Protein AF-C7IZK3-F1 (afdb_monomer)

Solvent-accessible surface area (backbone atoms only — not comparable to full-atom values): 6873 Å² total; per-residue (Å²): 134,85,77,78,75,76,70,70,96,54,74,59,46,80,44,71,54,82,65,61,78,43,61,62,87,51,43,56,68,60,48,34,52,49,30,47,49,49,43,40,38,72,76,67,62,46,58,75,92,51,43,69,59,51,42,54,52,22,29,75,77,51,72,31,48,68,56,27,41,46,74,74,66,57,85,75,60,67,66,61,49,44,45,58,26,60,68,66,50,68,63,85,57,63,72,92,53,70,65,61,52,51,54,63,67,69,48,86,49,47,78,45,114

Mean predicted aligned error: 4.84 Å

Secondary structure (DSSP, 8-state):
--------S-SEEE---TTTTS-GGG-HHHHHHHHHHHHHHHTS---HHHHHHHHHHHHHHHSSHHHHHHHTT----HHHHHHHHTTTS-GGG----HHHHHHHHH--SEEE-

Sequence (113 aa):
MEAIVEGSKYECLLFDLDDTLYPFSSGINLACRKNIQDYMRRHLRIEESQIADMCLELYKEYGTTMAGLKALGYEFDNDEFHANVHGTLPYDNLHFDPVLRTLLLSIPQRKIV

Radius of gyration: 19.41 Å; Cα contacts (8 Å, |Δi|>4): 83; chains: 1; bounding box: 49×31×57 Å

Organism: Oryza sativa subsp. japonica (NCBI:txid39947)

pLDDT: mean 94.09, std 10.47, range [41.72, 98.5]

InterPro domains:
  IPR036412 HAD-like superfamily [SSF56784] (12-110)

Nearest PDB structures (foldseek):
  7ef7-assembly1_A  TM=9.390E-01  e=8.758E-09  Arabidopsis thaliana
  7ef6-assembly1_A  TM=9.138E-01  e=1.607E-08  Arabidopsis thaliana
  3opx-assembly1_A  TM=9.279E-01  e=4.830E-05  Saccharomyces cerevisiae
  3onn-assembly1_A  TM=9.268E-01  e=1.355E-04  Saccharomyces cerevisiae

Structure (mmCIF, N/CA/C/O backbone):
data_AF-C7IZK3-F1
#
_entry.id   AF-C7IZK3-F1
#
loop_
_atom_site.group_PDB
_atom_site.id
_atom_site.type_symbol
_atom_site.label_atom_id
_atom_site.label_alt_id
_atom_site.label_comp_id
_atom_site.label_asym_id
_atom_site.label_entity_id
_atom_site.label_seq_id
_atom_site.pdbx_PDB_ins_code
_atom_site.Cartn_x
_atom_site.Cartn_y
_atom_site.Cartn_z
_atom_site.occupancy
_atom_site.B_iso_or_equiv
_atom_site.auth_seq_id
_atom_site.auth_comp_id
_atom_site.auth_asym_id
_atom_site.auth_atom_id
_atom_site.pdbx_PDB_model_num
ATOM 1 N N . MET A 1 1 ? -29.848 12.044 37.983 1.00 41.72 1 MET A N 1
ATOM 2 C CA . MET A 1 1 ? -28.934 12.910 37.212 1.00 41.72 1 MET A CA 1
ATOM 3 C C . MET A 1 1 ? -28.575 12.139 35.964 1.00 41.72 1 MET A C 1
ATOM 5 O O . MET A 1 1 ? -27.799 11.199 36.051 1.00 41.72 1 MET A O 1
ATOM 9 N N . GLU A 1 2 ? -29.233 12.444 34.850 1.00 46.41 2 GLU A N 1
ATOM 10 C CA . GLU A 1 2 ? -28.831 11.913 33.549 1.00 46.41 2 GLU A CA 1
ATOM 11 C C . GLU A 1 2 ? -27.536 12.620 33.155 1.00 46.41 2 GLU A C 1
ATOM 13 O O . GLU A 1 2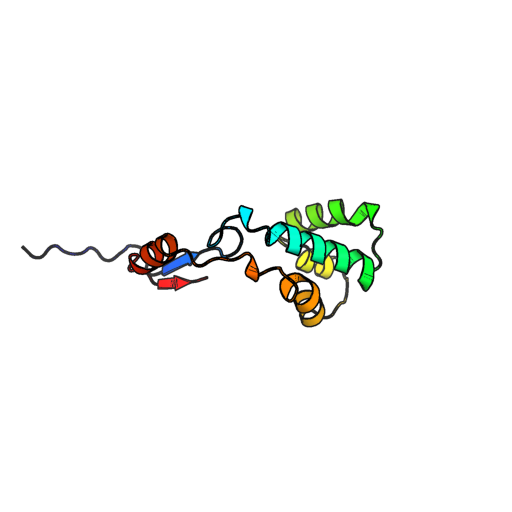 ? -27.496 13.845 33.044 1.00 46.41 2 GLU A O 1
ATOM 18 N N . ALA A 1 3 ? -26.453 11.855 33.035 1.00 53.75 3 ALA A N 1
ATOM 19 C CA . ALA A 1 3 ? -25.248 12.358 32.409 1.00 53.75 3 ALA A CA 1
ATOM 20 C C . ALA A 1 3 ? -25.586 12.588 30.936 1.00 53.75 3 ALA A C 1
ATOM 22 O O . ALA A 1 3 ? -25.897 11.644 30.210 1.00 53.75 3 ALA A O 1
ATOM 23 N N . ILE A 1 4 ? -25.559 13.849 30.516 1.00 52.44 4 ILE A N 1
ATOM 24 C CA . I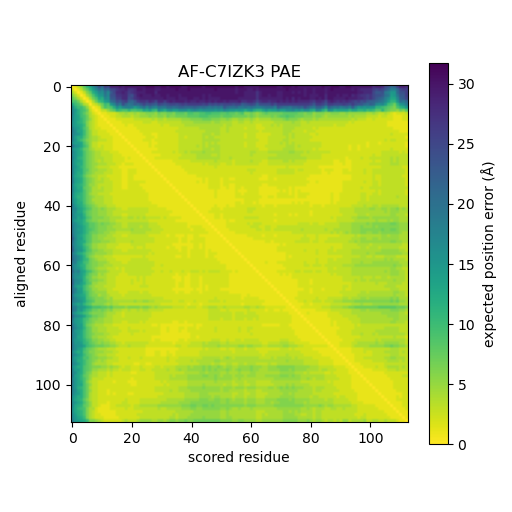LE A 1 4 ? -25.569 14.211 29.106 1.00 52.44 4 ILE A CA 1
ATOM 2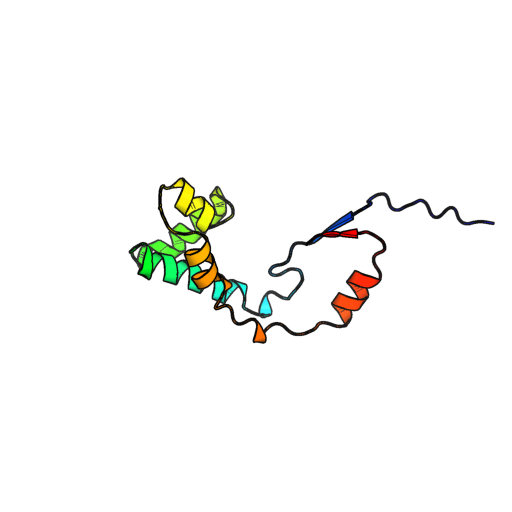5 C C . ILE A 1 4 ? -24.291 13.592 28.544 1.00 52.44 4 ILE A C 1
ATOM 27 O O . ILE A 1 4 ? -23.192 14.078 28.811 1.00 52.44 4 ILE A O 1
ATOM 31 N N . VAL A 1 5 ? -24.415 12.463 27.847 1.00 59.97 5 VAL A N 1
ATOM 32 C CA . VAL A 1 5 ? -23.327 11.958 27.014 1.00 59.97 5 VAL A CA 1
ATOM 33 C C . VAL A 1 5 ? -23.251 12.955 25.873 1.00 59.97 5 VAL A C 1
ATOM 35 O O . VAL A 1 5 ? -24.017 12.873 24.916 1.00 59.97 5 VAL A O 1
ATOM 38 N N . GLU A 1 6 ? -22.415 13.975 26.042 1.00 64.06 6 GLU A N 1
ATOM 39 C CA . GLU A 1 6 ? -22.075 14.897 24.972 1.00 64.06 6 GLU A CA 1
ATOM 40 C C . GLU A 1 6 ? -21.583 14.021 23.815 1.00 64.06 6 GLU A C 1
ATOM 42 O O . GLU A 1 6 ? -20.582 13.308 23.939 1.00 64.06 6 GLU A O 1
ATOM 47 N N . GLY A 1 7 ? -22.396 13.936 22.756 1.00 69.56 7 GLY A N 1
ATOM 48 C CA . GLY A 1 7 ? -22.126 13.062 21.622 1.00 69.56 7 GLY A CA 1
ATOM 49 C C . GLY A 1 7 ? -20.716 13.328 21.109 1.00 69.56 7 GLY A C 1
ATOM 50 O O . GLY A 1 7 ? -20.253 14.470 21.130 1.00 69.56 7 GLY A O 1
ATOM 51 N N . SER A 1 8 ? -20.002 12.276 20.699 1.00 74.88 8 SER A N 1
ATOM 52 C CA . SER A 1 8 ? -18.628 12.455 20.237 1.00 74.88 8 SER A CA 1
ATOM 53 C C . SER A 1 8 ? -18.566 13.535 19.157 1.00 74.88 8 SER A C 1
ATOM 55 O O . SER A 1 8 ? -19.330 13.498 18.198 1.00 74.88 8 SER A O 1
ATOM 57 N N . LYS A 1 9 ? -17.609 14.461 19.298 1.00 89.06 9 LYS A N 1
ATOM 58 C CA . LYS A 1 9 ? -17.327 15.526 18.325 1.00 89.06 9 LYS A CA 1
ATOM 59 C C . LYS A 1 9 ? -17.152 15.004 16.890 1.00 89.06 9 LYS A C 1
ATOM 61 O O . LYS A 1 9 ? -17.347 15.761 15.944 1.00 89.06 9 LYS A O 1
ATOM 66 N N . TYR A 1 10 ? -16.755 13.741 16.734 1.00 94.25 10 TYR A N 1
ATOM 67 C CA . TYR A 1 10 ? -16.519 13.109 15.443 1.00 94.25 10 TYR A CA 1
ATOM 68 C C . TYR A 1 10 ? -17.431 11.898 15.265 1.00 94.25 10 TYR A C 1
ATOM 70 O O . TYR A 1 10 ? -17.509 11.030 16.132 1.00 94.25 10 TYR A O 1
ATOM 78 N N . GLU A 1 11 ? -18.080 11.824 14.107 1.00 95.06 11 GLU A N 1
ATOM 79 C CA . GLU A 1 11 ? -18.986 10.727 13.753 1.00 95.06 11 GLU A CA 1
ATOM 80 C C . GLU A 1 11 ? -18.234 9.510 13.188 1.00 95.06 11 GLU A C 1
ATOM 82 O O . GLU A 1 11 ? -18.695 8.368 13.288 1.00 95.06 11 GLU A O 1
ATOM 87 N N . CYS A 1 12 ? -17.053 9.741 12.608 1.00 96.88 12 CYS A N 1
ATOM 88 C CA . CYS A 1 12 ? -16.212 8.703 12.028 1.00 96.88 12 CYS A CA 1
ATOM 89 C C . CYS A 1 12 ? -14.721 8.937 12.287 1.00 96.88 12 CYS A C 1
ATOM 91 O O . CYS A 1 12 ? -14.286 10.057 12.556 1.00 96.88 12 CYS A O 1
ATOM 93 N N . LEU A 1 13 ? -13.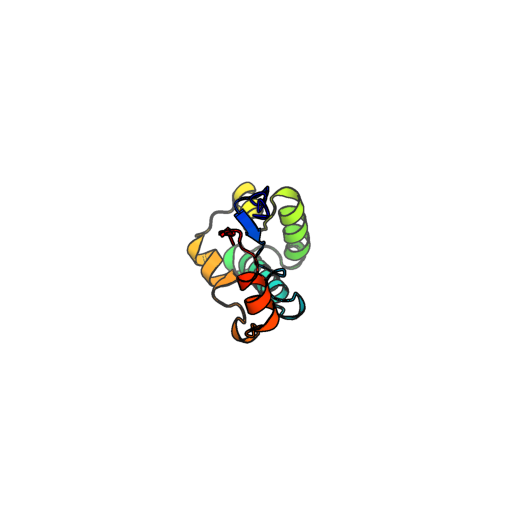958 7.852 12.194 1.00 96.88 13 LEU A N 1
ATOM 94 C CA . LEU A 1 13 ? -12.504 7.820 12.225 1.00 96.88 13 LEU A CA 1
ATOM 95 C C . LEU A 1 13 ? -12.009 7.119 10.960 1.00 96.88 13 LEU A C 1
ATOM 97 O O . LEU A 1 13 ? -12.500 6.038 10.623 1.00 96.88 13 LEU A O 1
ATOM 101 N N . LEU A 1 14 ? -11.048 7.738 10.283 1.00 97.81 14 LEU A N 1
ATOM 102 C CA . LEU A 1 14 ? -1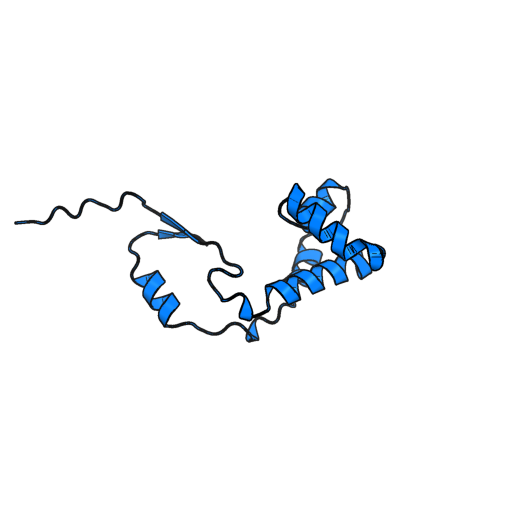0.334 7.141 9.161 1.00 97.81 14 LEU A CA 1
ATOM 103 C C . LEU A 1 14 ? -9.048 6.520 9.702 1.00 97.81 14 LEU A C 1
ATOM 105 O O . LEU A 1 14 ? -8.306 7.183 10.429 1.00 97.81 14 LEU A O 1
ATOM 109 N N . PHE A 1 15 ? -8.811 5.261 9.363 1.00 97.81 15 PHE A N 1
ATOM 110 C CA . PHE A 1 15 ? -7.600 4.535 9.701 1.00 97.81 15 PHE A CA 1
ATOM 111 C C . PHE A 1 15 ? -6.848 4.254 8.417 1.00 97.81 15 PHE A C 1
ATOM 113 O O . PHE A 1 15 ? -7.407 3.686 7.486 1.00 97.81 15 PHE A O 1
ATOM 120 N N . ASP A 1 16 ? -5.577 4.624 8.401 1.00 97.38 16 ASP A N 1
ATOM 121 C CA . ASP A 1 16 ? -4.664 4.034 7.438 1.00 97.38 16 ASP A CA 1
ATOM 122 C C . ASP A 1 16 ? -4.557 2.523 7.699 1.00 97.38 16 ASP A C 1
ATOM 124 O O . ASP A 1 16 ? -4.716 2.074 8.839 1.00 97.38 16 ASP A O 1
ATOM 128 N N . LEU A 1 17 ? -4.330 1.739 6.650 1.00 96.19 17 LEU A N 1
ATOM 129 C CA . LEU A 1 17 ? -4.273 0.282 6.725 1.00 96.19 17 LEU A CA 1
ATOM 130 C C . LEU A 1 17 ? -2.832 -0.192 6.889 1.00 96.19 17 LEU A C 1
ATOM 132 O O . LEU A 1 17 ? -2.494 -0.836 7.888 1.00 96.19 17 LEU A O 1
ATOM 136 N N . ASP A 1 18 ? -2.007 0.116 5.892 1.00 95.06 18 ASP A N 1
ATOM 137 C CA . ASP A 1 18 ? -0.690 -0.477 5.728 1.00 95.06 18 ASP A CA 1
ATOM 138 C C . ASP A 1 18 ? 0.289 0.082 6.764 1.00 95.06 18 ASP A C 1
ATOM 140 O O . ASP A 1 18 ? 0.337 1.282 7.014 1.00 95.06 18 ASP A O 1
ATOM 144 N N . ASP A 1 19 ? 1.040 -0.800 7.429 1.00 95.31 19 ASP A N 1
ATOM 145 C CA . ASP A 1 19 ? 1.944 -0.458 8.541 1.00 95.31 19 ASP A CA 1
ATOM 146 C C . ASP A 1 19 ? 1.266 0.289 9.724 1.00 95.31 19 ASP A C 1
ATOM 148 O O . ASP A 1 19 ? 1.951 0.764 10.635 1.00 95.31 19 ASP A O 1
ATOM 152 N N . THR A 1 20 ? -0.076 0.335 9.745 1.00 96.12 20 THR A N 1
ATOM 153 C CA . THR A 1 20 ? -0.903 0.978 10.777 1.00 96.12 20 THR A CA 1
ATOM 154 C C . THR A 1 20 ? -1.797 -0.037 11.499 1.00 96.12 20 THR A C 1
ATOM 156 O O . THR A 1 20 ? -1.688 -0.198 12.716 1.00 96.12 20 THR A O 1
ATOM 159 N N . LEU A 1 21 ? -2.668 -0.761 10.780 1.00 96.88 21 LEU A N 1
ATOM 160 C CA . LEU A 1 21 ? -3.537 -1.807 11.359 1.00 96.88 21 LEU A CA 1
ATOM 161 C C . LEU A 1 21 ? -2.869 -3.185 11.406 1.00 96.88 21 LEU A C 1
ATOM 163 O O . LEU A 1 21 ? -3.449 -4.156 11.890 1.00 96.88 21 LEU A O 1
ATOM 167 N N . TYR A 1 22 ? -1.637 -3.266 10.929 1.00 96.12 22 TYR A N 1
ATOM 168 C CA . TYR A 1 22 ? -0.722 -4.365 11.169 1.00 96.12 22 TYR A CA 1
ATOM 169 C C . TYR A 1 22 ? 0.685 -3.779 11.344 1.00 96.12 22 TYR A C 1
ATOM 171 O O . TYR A 1 22 ? 0.973 -2.695 10.835 1.00 96.12 22 TYR A O 1
ATOM 179 N N . PRO A 1 23 ? 1.587 -4.449 12.075 1.00 95.19 23 PRO A N 1
ATOM 180 C CA . PRO A 1 23 ? 2.889 -3.871 12.361 1.00 95.19 23 PRO A CA 1
ATOM 181 C C . PRO A 1 23 ? 3.790 -3.859 11.120 1.00 95.19 23 PRO A C 1
ATOM 183 O O . PRO A 1 23 ? 3.810 -4.815 10.342 1.00 95.19 23 PRO A O 1
ATOM 186 N N . PHE A 1 24 ? 4.644 -2.837 11.017 1.00 95.75 24 PHE A N 1
ATOM 187 C CA . PHE A 1 24 ? 5.736 -2.751 10.033 1.00 95.75 24 PHE A CA 1
ATOM 188 C C . PHE A 1 24 ? 6.604 -4.023 9.985 1.00 95.75 24 PHE A C 1
ATOM 190 O O . PHE A 1 24 ? 7.095 -4.431 8.934 1.00 95.75 24 PHE A O 1
ATOM 197 N N . SER A 1 25 ? 6.768 -4.705 11.125 1.00 96.06 25 SER A N 1
ATOM 198 C CA . SER A 1 25 ? 7.522 -5.961 11.222 1.00 96.06 25 SER A CA 1
ATOM 199 C C . SER A 1 25 ? 6.902 -7.138 10.456 1.00 96.06 25 SER A C 1
ATOM 201 O O . SER A 1 25 ? 7.572 -8.156 10.303 1.00 96.06 25 SER A O 1
ATOM 203 N N . SER A 1 26 ? 5.671 -7.015 9.945 1.00 96.62 26 SER A N 1
ATOM 204 C CA . SER A 1 26 ? 5.051 -7.997 9.040 1.00 96.62 26 SER A CA 1
ATOM 205 C C . SER A 1 26 ? 5.816 -8.164 7.718 1.00 96.62 26 SER A C 1
ATOM 207 O O . SER A 1 26 ? 5.703 -9.198 7.054 1.00 96.62 26 SER A O 1
ATOM 209 N N . GLY A 1 27 ? 6.597 -7.149 7.325 1.00 97.19 27 GLY A N 1
ATOM 210 C CA . GLY A 1 27 ? 7.399 -7.152 6.103 1.00 97.19 27 GLY A CA 1
ATOM 211 C C . GLY A 1 27 ? 6.589 -7.025 4.809 1.00 97.19 27 GLY A C 1
ATOM 212 O O . GLY A 1 27 ? 7.166 -7.149 3.726 1.00 97.19 27 GLY A O 1
ATOM 213 N N . ILE A 1 28 ? 5.277 -6.763 4.895 1.00 98.06 28 ILE A N 1
ATOM 214 C CA . ILE A 1 28 ? 4.407 -6.573 3.724 1.00 98.06 28 ILE A CA 1
ATOM 215 C C . ILE A 1 28 ? 4.902 -5.410 2.863 1.00 98.06 28 ILE A C 1
ATOM 217 O O . ILE A 1 28 ? 4.991 -5.537 1.644 1.00 98.06 28 ILE A O 1
ATOM 221 N N . ASN A 1 29 ? 5.307 -4.306 3.484 1.00 95.88 29 ASN A N 1
ATOM 222 C CA . ASN A 1 29 ? 5.825 -3.142 2.776 1.00 95.88 29 ASN A CA 1
ATOM 223 C C . ASN A 1 29 ? 7.124 -3.425 1.999 1.00 95.88 29 ASN A C 1
ATOM 225 O O . ASN A 1 29 ? 7.297 -2.951 0.877 1.00 95.88 29 ASN A O 1
ATOM 229 N N . LEU A 1 30 ? 8.024 -4.237 2.558 1.00 96.75 30 LEU A N 1
ATOM 230 C CA . LEU A 1 30 ? 9.279 -4.630 1.934 1.00 96.75 30 LEU A CA 1
ATOM 231 C C . LEU A 1 30 ? 9.010 -5.536 0.733 1.00 96.75 30 LEU A C 1
ATOM 233 O O . LEU A 1 30 ? 9.618 -5.348 -0.322 1.00 96.75 30 LEU A O 1
ATOM 237 N N . ALA A 1 31 ? 8.077 -6.482 0.877 1.00 98.06 31 ALA A N 1
ATOM 238 C CA . ALA A 1 31 ? 7.626 -7.328 -0.221 1.00 98.06 31 ALA A CA 1
ATOM 239 C C . ALA A 1 31 ? 6.951 -6.499 -1.326 1.00 98.06 31 ALA A C 1
ATOM 241 O O . ALA A 1 31 ? 7.303 -6.648 -2.493 1.00 98.06 31 ALA A O 1
ATOM 242 N N . CYS A 1 32 ? 6.075 -5.559 -0.963 1.00 98.00 32 CYS A N 1
ATOM 243 C CA . CYS A 1 32 ? 5.409 -4.656 -1.901 1.00 98.00 32 CYS A CA 1
ATOM 244 C C . CYS A 1 32 ? 6.422 -3.812 -2.676 1.00 98.00 32 CYS A C 1
ATOM 246 O O . CYS A 1 32 ? 6.432 -3.826 -3.907 1.00 98.00 32 CYS A O 1
ATOM 248 N N . ARG A 1 33 ? 7.363 -3.167 -1.972 1.00 97.31 33 ARG A N 1
ATOM 249 C CA . ARG A 1 33 ? 8.453 -2.413 -2.599 1.00 97.31 33 ARG A CA 1
ATOM 250 C C . ARG A 1 33 ? 9.244 -3.287 -3.565 1.00 97.31 33 ARG A C 1
ATOM 252 O O . ARG A 1 33 ? 9.484 -2.867 -4.692 1.00 97.31 33 ARG A O 1
ATOM 259 N N . LYS A 1 34 ? 9.635 -4.494 -3.153 1.00 98.12 34 LYS A N 1
ATOM 260 C CA . LYS A 1 34 ? 10.364 -5.422 -4.023 1.00 98.12 34 LYS A CA 1
ATOM 261 C C . LYS A 1 34 ? 9.552 -5.773 -5.271 1.00 98.12 34 LYS A C 1
ATOM 263 O O . LYS A 1 34 ? 10.103 -5.728 -6.365 1.00 98.12 34 LYS A O 1
ATOM 268 N N . ASN A 1 35 ? 8.262 -6.065 -5.126 1.00 98.50 35 ASN A N 1
ATOM 269 C CA . ASN A 1 35 ? 7.401 -6.412 -6.251 1.00 98.50 35 ASN A CA 1
ATOM 270 C C . ASN A 1 35 ? 7.237 -5.245 -7.236 1.00 98.50 35 ASN A C 1
ATOM 272 O O . ASN A 1 35 ? 7.285 -5.469 -8.443 1.00 98.50 35 ASN A O 1
ATOM 276 N N . ILE A 1 36 ? 7.118 -4.002 -6.750 1.00 98.31 36 ILE A N 1
ATOM 277 C CA . ILE A 1 36 ? 7.108 -2.798 -7.600 1.00 98.31 36 ILE A CA 1
ATOM 278 C C . ILE A 1 36 ? 8.408 -2.707 -8.406 1.00 98.31 36 ILE A C 1
ATOM 280 O O . ILE A 1 36 ? 8.375 -2.537 -9.625 1.00 98.31 36 ILE A O 1
ATOM 284 N N . GLN A 1 37 ? 9.555 -2.860 -7.741 1.00 98.31 37 GLN A N 1
ATOM 285 C CA . GLN A 1 37 ? 10.864 -2.807 -8.394 1.00 98.31 37 GLN A CA 1
ATOM 286 C C . GLN A 1 37 ? 11.029 -3.932 -9.427 1.00 98.31 37 GLN A C 1
ATOM 288 O O . GLN A 1 37 ? 11.501 -3.699 -10.540 1.00 98.31 37 GLN A O 1
ATOM 293 N N . ASP A 1 38 ? 10.587 -5.146 -9.095 1.00 98.25 38 ASP A N 1
ATOM 294 C CA . ASP A 1 38 ? 10.573 -6.281 -10.013 1.00 98.25 38 ASP A CA 1
ATOM 295 C C . ASP A 1 38 ? 9.663 -6.032 -11.224 1.00 98.25 38 ASP A C 1
ATOM 297 O O . ASP A 1 38 ? 10.053 -6.355 -12.350 1.00 98.25 38 ASP A O 1
ATOM 301 N N . TYR A 1 39 ? 8.491 -5.423 -11.025 1.00 98.25 39 TYR A N 1
ATOM 302 C CA . TYR A 1 39 ? 7.581 -5.063 -12.109 1.00 98.25 39 TYR A CA 1
ATOM 303 C C . TYR A 1 39 ? 8.220 -4.036 -13.050 1.00 98.25 39 TYR A C 1
ATOM 305 O O . TYR A 1 39 ? 8.278 -4.253 -14.262 1.00 98.25 39 TYR A O 1
ATOM 313 N N . MET A 1 40 ? 8.788 -2.960 -12.496 1.00 98.19 40 MET A N 1
ATOM 314 C CA . MET A 1 40 ? 9.501 -1.929 -13.260 1.00 98.19 40 MET A CA 1
ATOM 315 C C . MET A 1 40 ? 10.637 -2.522 -14.101 1.00 98.19 40 MET A C 1
ATOM 317 O O . MET A 1 40 ? 10.784 -2.197 -15.280 1.00 98.19 40 MET A O 1
ATOM 321 N N . ARG A 1 41 ? 11.405 -3.454 -13.532 1.00 98.06 41 ARG A N 1
ATOM 322 C CA . ARG A 1 41 ? 12.502 -4.116 -14.242 1.00 98.06 41 ARG A CA 1
ATOM 323 C C . ARG A 1 41 ? 12.009 -5.042 -15.354 1.00 98.06 41 ARG A C 1
ATOM 325 O O . ARG A 1 41 ? 12.532 -5.032 -16.467 1.00 98.06 41 ARG A O 1
ATOM 332 N N . ARG A 1 42 ? 11.031 -5.901 -15.054 1.00 97.12 42 ARG A N 1
ATOM 333 C CA . ARG A 1 42 ? 10.629 -7.004 -15.945 1.00 97.12 42 ARG A CA 1
ATOM 334 C C . ARG A 1 42 ? 9.630 -6.570 -17.013 1.00 97.12 42 ARG A C 1
ATOM 336 O O . ARG A 1 42 ? 9.775 -6.999 -18.156 1.00 97.12 42 ARG A O 1
ATOM 343 N N . HIS A 1 43 ? 8.658 -5.734 -16.650 1.00 96.56 43 HIS A N 1
ATOM 344 C CA . HIS A 1 43 ? 7.559 -5.319 -17.528 1.00 96.56 43 HIS A CA 1
ATOM 345 C C . HIS A 1 43 ? 7.862 -3.982 -18.204 1.00 96.56 43 HIS A C 1
ATOM 347 O O . HIS A 1 43 ? 7.696 -3.869 -19.415 1.00 96.56 43 HIS A O 1
ATOM 353 N N . LEU A 1 44 ? 8.390 -3.003 -17.459 1.00 96.81 44 LEU A N 1
ATOM 354 C CA . LEU A 1 44 ? 8.704 -1.674 -18.007 1.00 96.81 44 LEU A CA 1
ATOM 355 C C . LEU A 1 44 ? 10.131 -1.560 -18.564 1.00 96.81 44 LEU A C 1
ATOM 357 O O . LEU A 1 44 ? 10.463 -0.556 -19.185 1.00 96.81 44 LEU A O 1
ATOM 361 N N . ARG A 1 45 ? 10.965 -2.596 -18.376 1.00 97.00 45 ARG A N 1
ATOM 362 C CA . ARG A 1 45 ? 12.354 -2.673 -18.871 1.00 97.00 45 ARG A CA 1
ATOM 363 C C . ARG A 1 45 ? 13.236 -1.511 -18.402 1.00 97.00 45 ARG A C 1
ATOM 365 O O . ARG A 1 45 ? 14.152 -1.107 -19.112 1.00 97.00 45 ARG A O 1
ATOM 372 N N . ILE A 1 46 ? 12.969 -1.001 -17.200 1.00 97.44 46 ILE A N 1
ATOM 373 C CA . ILE A 1 46 ? 13.780 0.041 -16.566 1.00 97.44 46 ILE A CA 1
ATOM 374 C C . ILE A 1 46 ? 15.071 -0.589 -16.028 1.00 97.44 46 ILE A C 1
ATOM 376 O O . ILE A 1 46 ? 15.057 -1.701 -15.492 1.00 97.44 46 ILE A O 1
ATOM 380 N N . GLU A 1 47 ? 16.186 0.124 -16.181 1.00 97.50 47 GLU A N 1
ATOM 381 C CA . GLU A 1 47 ? 17.506 -0.294 -15.706 1.00 97.50 47 GLU A CA 1
ATOM 382 C C . GLU A 1 47 ? 17.526 -0.476 -14.183 1.00 97.50 47 GLU A C 1
ATOM 384 O O . GLU A 1 47 ? 17.167 0.431 -13.433 1.00 97.50 47 GLU A O 1
ATOM 389 N N . GLU A 1 48 ? 17.987 -1.639 -13.713 1.00 95.75 48 GLU A N 1
ATOM 390 C CA . GLU A 1 48 ? 17.927 -2.035 -12.296 1.00 95.75 48 GLU A CA 1
ATOM 391 C C . GLU A 1 48 ? 18.635 -1.029 -11.379 1.00 95.75 48 GLU A C 1
ATOM 393 O O . GLU A 1 48 ? 18.155 -0.729 -10.286 1.00 95.75 48 GLU A O 1
ATOM 398 N N . SER A 1 49 ? 19.729 -0.445 -11.873 1.00 97.56 49 SER A N 1
ATOM 399 C CA . SER A 1 49 ? 20.512 0.581 -11.179 1.00 97.56 49 SER A CA 1
ATOM 400 C C . SER A 1 49 ? 19.745 1.879 -10.892 1.00 97.56 49 SER A C 1
ATOM 402 O O . SER A 1 49 ? 20.120 2.601 -9.975 1.00 97.56 49 SER A O 1
ATOM 404 N N . GLN A 1 50 ? 18.673 2.171 -11.634 1.00 97.06 50 GL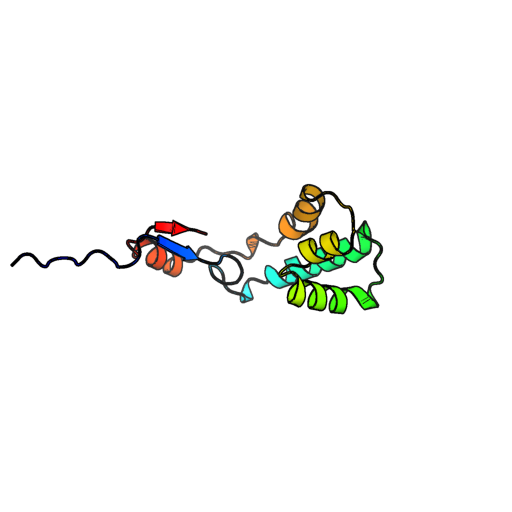N A N 1
ATOM 405 C CA . GLN A 1 50 ? 17.901 3.417 -11.525 1.00 97.06 50 GLN A CA 1
ATOM 406 C C . GLN A 1 50 ? 16.601 3.246 -10.730 1.00 97.06 50 GLN A C 1
ATOM 408 O O . GLN A 1 50 ? 16.043 4.214 -10.216 1.00 97.06 50 GLN A O 1
ATOM 413 N N . ILE A 1 51 ? 16.099 2.013 -10.622 1.00 97.94 51 ILE A N 1
ATOM 414 C CA . ILE A 1 51 ? 14.751 1.733 -10.113 1.00 97.94 51 ILE A CA 1
ATOM 415 C C . ILE A 1 51 ? 14.560 2.217 -8.672 1.00 97.94 51 ILE A C 1
ATOM 417 O O . ILE A 1 51 ? 13.503 2.755 -8.342 1.00 97.94 51 ILE A O 1
ATOM 421 N N . ALA A 1 52 ? 15.545 2.007 -7.795 1.00 96.88 52 ALA A N 1
ATOM 422 C CA . ALA A 1 52 ? 15.405 2.344 -6.380 1.00 96.88 52 ALA A CA 1
ATOM 423 C C . ALA A 1 52 ? 15.255 3.856 -6.150 1.00 96.88 52 ALA A C 1
ATOM 425 O O . ALA A 1 52 ? 14.389 4.256 -5.366 1.00 96.88 52 ALA A O 1
ATOM 426 N N . ASP A 1 53 ? 16.050 4.659 -6.856 1.00 97.69 53 ASP A N 1
ATOM 427 C CA . ASP A 1 53 ? 16.009 6.120 -6.783 1.00 97.69 53 ASP A CA 1
ATOM 428 C C . ASP A 1 53 ? 14.727 6.650 -7.423 1.00 97.69 53 ASP A C 1
ATOM 430 O O . ASP A 1 53 ? 14.000 7.421 -6.797 1.00 97.69 53 ASP A O 1
ATOM 434 N N . MET A 1 54 ? 14.363 6.122 -8.595 1.00 98.12 54 MET A N 1
ATOM 435 C CA . MET A 1 54 ? 13.116 6.471 -9.271 1.00 98.12 54 MET A CA 1
ATOM 436 C C . MET A 1 54 ? 11.890 6.172 -8.394 1.00 98.12 54 MET A C 1
ATOM 438 O O . MET A 1 54 ? 11.003 7.010 -8.271 1.00 98.12 54 MET A O 1
ATOM 442 N N . CYS A 1 55 ? 11.836 5.021 -7.713 1.00 97.69 55 CYS A N 1
ATOM 443 C CA . CYS A 1 55 ? 10.745 4.720 -6.778 1.00 97.69 55 CYS A CA 1
ATOM 444 C C . CYS A 1 55 ? 10.631 5.773 -5.668 1.00 97.69 55 CYS A C 1
ATOM 446 O O . CYS A 1 55 ? 9.520 6.164 -5.311 1.00 97.69 55 CYS A O 1
ATOM 448 N N . LEU A 1 56 ? 11.765 6.206 -5.109 1.00 97.31 56 LEU A N 1
ATOM 449 C CA . LEU A 1 56 ? 11.806 7.180 -4.022 1.00 97.31 56 LEU A CA 1
ATOM 450 C C . LEU A 1 56 ? 11.357 8.568 -4.487 1.00 97.31 56 LEU A C 1
ATOM 452 O O . LEU A 1 56 ? 10.596 9.226 -3.780 1.00 97.31 56 LEU A O 1
ATOM 456 N N . GLU A 1 57 ? 11.827 9.013 -5.649 1.00 98.06 57 GLU A N 1
ATOM 457 C CA . GLU A 1 57 ? 11.440 10.294 -6.245 1.00 98.06 57 GLU A CA 1
ATOM 458 C C . GLU A 1 57 ? 9.946 10.314 -6.567 1.00 98.06 57 GLU A C 1
ATOM 460 O O . GLU A 1 57 ? 9.227 11.199 -6.101 1.00 98.06 57 GLU A O 1
ATOM 465 N N . LEU A 1 58 ? 9.454 9.271 -7.243 1.00 98.25 58 LEU A N 1
ATOM 466 C CA . LEU A 1 58 ? 8.041 9.155 -7.586 1.00 98.25 58 LEU A CA 1
ATOM 467 C C . LEU A 1 58 ? 7.143 9.096 -6.349 1.00 98.25 58 LEU A C 1
ATOM 469 O O . LEU A 1 58 ? 6.079 9.707 -6.333 1.00 98.25 58 LEU A O 1
ATOM 473 N N . TYR A 1 59 ? 7.566 8.398 -5.293 1.00 97.00 59 TYR A N 1
ATOM 474 C CA . TYR A 1 59 ? 6.819 8.366 -4.038 1.00 97.00 59 TYR A CA 1
ATOM 475 C C . TYR A 1 59 ? 6.733 9.752 -3.386 1.00 97.00 59 TYR A C 1
ATOM 477 O O . TYR A 1 59 ? 5.664 10.150 -2.931 1.00 97.00 59 TYR A O 1
ATOM 485 N N . LYS A 1 60 ? 7.835 10.513 -3.363 1.00 97.69 60 LYS A N 1
ATOM 486 C CA . LYS A 1 60 ? 7.859 11.863 -2.777 1.00 97.69 60 LYS A CA 1
ATOM 487 C C . LYS A 1 60 ? 6.991 12.856 -3.545 1.00 97.69 60 LYS A C 1
ATOM 489 O O . LYS A 1 60 ? 6.380 13.716 -2.921 1.00 97.69 60 LYS A O 1
ATOM 494 N N . GLU A 1 61 ? 6.974 12.762 -4.870 1.00 98.19 61 GLU A N 1
ATOM 495 C CA . GLU A 1 61 ? 6.280 13.725 -5.728 1.00 98.19 61 GLU A CA 1
ATOM 496 C C . GLU A 1 61 ? 4.806 13.359 -5.958 1.00 98.19 61 GLU A C 1
ATOM 498 O O . GLU A 1 61 ? 3.943 14.234 -5.920 1.00 98.19 61 GLU A O 1
ATOM 503 N N . TYR A 1 62 ? 4.499 12.070 -6.135 1.00 97.94 62 TYR A N 1
ATOM 504 C CA . TYR A 1 62 ? 3.174 11.588 -6.554 1.00 97.94 62 TYR A CA 1
ATOM 505 C C . TYR A 1 62 ? 2.463 10.720 -5.506 1.00 97.94 62 TYR A C 1
ATOM 507 O O . TYR A 1 62 ? 1.362 10.229 -5.752 1.00 97.94 62 TYR A O 1
ATOM 515 N N . GLY A 1 63 ? 3.083 10.473 -4.350 1.00 96.50 63 GLY A N 1
ATOM 516 C CA . GLY A 1 63 ? 2.531 9.660 -3.261 1.00 96.50 63 GLY A CA 1
ATOM 517 C C . GLY A 1 63 ? 2.603 8.146 -3.487 1.00 96.50 63 GLY A C 1
ATOM 518 O O . GLY A 1 63 ? 2.619 7.391 -2.523 1.00 96.50 63 GLY A O 1
ATOM 519 N N . THR A 1 64 ? 2.695 7.672 -4.734 1.00 96.31 64 THR A N 1
ATOM 520 C CA . THR A 1 64 ? 2.937 6.256 -5.059 1.00 96.31 64 THR A CA 1
ATOM 521 C C . THR A 1 64 ? 3.793 6.120 -6.314 1.00 96.31 64 THR A C 1
ATOM 523 O O . THR A 1 64 ? 3.736 6.954 -7.220 1.00 96.31 64 THR A O 1
ATOM 526 N N . THR A 1 65 ? 4.547 5.022 -6.420 1.00 96.94 65 THR A N 1
ATOM 527 C CA . THR A 1 65 ? 5.310 4.717 -7.639 1.00 96.94 65 THR A CA 1
ATOM 528 C C . THR A 1 65 ? 4.393 4.529 -8.849 1.00 96.94 65 THR A C 1
ATOM 530 O O . THR A 1 65 ? 4.723 5.001 -9.930 1.00 96.94 65 THR A O 1
ATOM 533 N N . MET A 1 66 ? 3.221 3.905 -8.679 1.00 97.12 66 MET A N 1
ATOM 534 C CA . MET A 1 66 ? 2.266 3.699 -9.775 1.00 97.12 66 MET A CA 1
ATOM 535 C C . MET A 1 66 ? 1.746 5.026 -10.343 1.00 97.12 66 MET A C 1
ATOM 537 O O . MET A 1 66 ? 1.769 5.215 -11.559 1.00 97.12 66 MET A O 1
ATOM 541 N N . ALA A 1 67 ? 1.318 5.957 -9.481 1.00 97.75 67 ALA A N 1
ATOM 542 C CA . ALA A 1 67 ? 0.849 7.273 -9.915 1.00 97.75 67 ALA A CA 1
ATOM 543 C C . ALA A 1 67 ? 1.957 8.053 -10.635 1.00 97.75 67 ALA A C 1
ATOM 545 O O . ALA A 1 67 ? 1.717 8.630 -11.693 1.00 97.75 67 ALA A O 1
ATOM 546 N N . GLY A 1 68 ? 3.181 8.000 -10.106 1.00 98.12 68 GLY A N 1
ATOM 547 C CA . GLY A 1 68 ? 4.340 8.627 -10.729 1.00 98.12 68 GLY A CA 1
ATOM 548 C C . GLY A 1 68 ? 4.693 8.040 -12.098 1.00 98.12 68 GLY A C 1
ATOM 549 O O . GLY A 1 68 ? 4.919 8.780 -13.050 1.00 98.12 68 GLY A O 1
ATOM 550 N N . LEU A 1 69 ? 4.660 6.713 -12.241 1.00 98.00 69 LEU A N 1
ATOM 551 C CA . LEU A 1 69 ? 4.872 6.050 -13.530 1.00 98.00 69 LEU A CA 1
ATOM 552 C C . LEU A 1 69 ? 3.825 6.489 -14.564 1.00 98.00 69 LEU A C 1
ATOM 554 O O . LEU A 1 69 ? 4.181 6.825 -15.692 1.00 98.00 69 LEU A O 1
ATOM 558 N N . LYS A 1 70 ? 2.547 6.553 -14.175 1.00 97.69 70 LYS A N 1
ATOM 559 C CA . LYS A 1 70 ? 1.471 7.049 -15.048 1.00 97.69 70 LYS A CA 1
ATOM 560 C C . LYS A 1 70 ? 1.679 8.517 -15.432 1.00 97.69 70 LYS A C 1
ATOM 562 O O . LYS A 1 70 ? 1.523 8.861 -16.598 1.00 97.69 70 LYS A O 1
ATOM 567 N N . ALA A 1 71 ? 2.086 9.367 -14.488 1.00 97.94 71 ALA A N 1
ATOM 568 C CA . ALA A 1 71 ? 2.375 10.779 -14.750 1.00 97.94 71 ALA A CA 1
ATOM 569 C C . ALA A 1 71 ? 3.544 10.979 -15.734 1.00 97.94 71 ALA A C 1
ATOM 571 O O . ALA A 1 71 ? 3.504 11.892 -16.556 1.00 97.94 71 ALA A O 1
ATOM 572 N N . LEU A 1 72 ? 4.545 10.093 -15.703 1.00 97.06 72 LEU A N 1
ATOM 573 C CA . LEU A 1 72 ? 5.652 10.068 -16.666 1.00 97.06 72 LEU A CA 1
ATOM 574 C C . LEU A 1 72 ? 5.275 9.478 -18.040 1.00 97.06 72 LEU A C 1
ATOM 576 O O . LEU A 1 72 ? 6.116 9.451 -18.938 1.00 97.06 72 LEU A O 1
ATOM 580 N N . GLY A 1 73 ? 4.034 9.015 -18.224 1.00 97.38 73 GLY A N 1
ATOM 581 C CA . GLY A 1 73 ? 3.533 8.475 -19.490 1.00 97.38 73 GLY A CA 1
ATOM 582 C C . GLY A 1 73 ? 3.772 6.977 -19.696 1.00 97.38 73 GLY A C 1
ATOM 583 O O . GLY A 1 73 ? 3.675 6.503 -20.828 1.00 97.38 73 GLY A O 1
ATOM 584 N N . TYR A 1 74 ? 4.090 6.216 -18.641 1.00 97.25 74 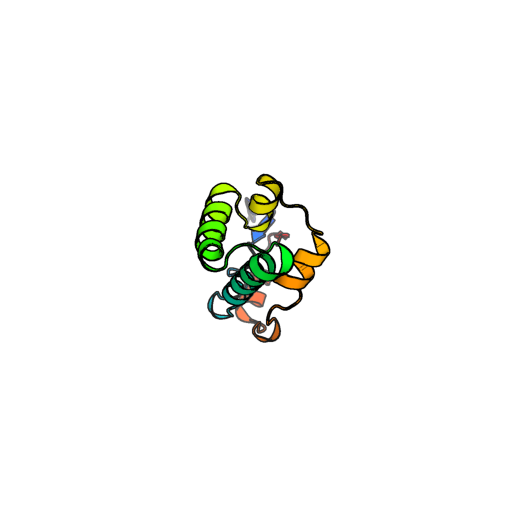TYR A N 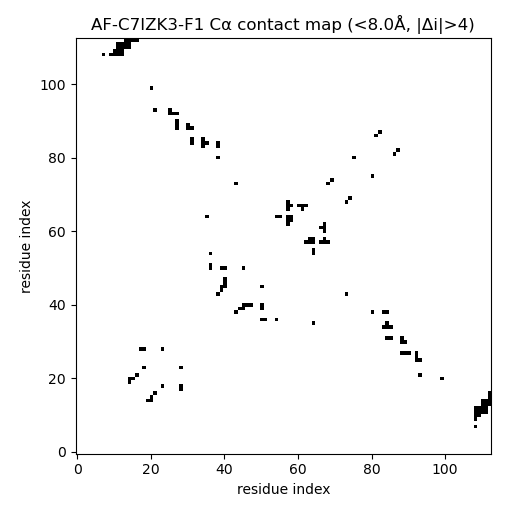1
ATOM 585 C CA . TYR A 1 74 ? 4.141 4.757 -18.744 1.00 97.25 74 TYR A CA 1
ATOM 586 C C . TYR A 1 74 ? 2.728 4.179 -18.855 1.00 97.25 74 TYR A C 1
ATOM 588 O O . TYR A 1 74 ? 1.890 4.360 -17.970 1.00 97.25 74 TYR A O 1
ATOM 596 N N . GLU A 1 75 ? 2.501 3.406 -19.913 1.00 95.38 75 GLU A N 1
ATOM 597 C CA . GLU A 1 75 ? 1.256 2.678 -20.132 1.00 95.38 75 GLU A CA 1
ATOM 598 C C . GLU A 1 75 ? 1.415 1.209 -19.738 1.00 95.38 75 GLU A C 1
ATOM 600 O O . GLU A 1 75 ? 2.296 0.502 -20.224 1.00 95.38 75 GLU A O 1
ATOM 605 N N . PHE A 1 76 ? 0.552 0.760 -18.834 1.00 96.44 76 PHE A N 1
ATOM 606 C CA . PHE A 1 76 ? 0.441 -0.619 -18.370 1.00 96.44 76 PHE A CA 1
ATOM 607 C C . PHE A 1 76 ? -0.949 -0.841 -17.776 1.00 96.44 76 PHE A C 1
ATOM 609 O O . PHE A 1 76 ? -1.612 0.115 -17.353 1.00 96.44 76 PHE A O 1
ATOM 616 N N . ASP A 1 77 ? -1.391 -2.093 -17.762 1.00 97.00 77 ASP A N 1
ATOM 617 C CA . ASP A 1 77 ? -2.673 -2.471 -17.187 1.00 97.00 77 ASP A CA 1
ATOM 618 C C . ASP A 1 77 ? -2.628 -2.379 -15.652 1.00 97.00 77 ASP A C 1
ATOM 620 O O . ASP A 1 77 ? -1.699 -2.873 -15.004 1.00 97.00 77 ASP A O 1
ATOM 624 N N . ASN A 1 78 ? -3.614 -1.694 -15.068 1.00 95.81 78 ASN A N 1
ATOM 625 C CA . ASN A 1 78 ? -3.636 -1.443 -13.627 1.00 95.81 78 ASN A CA 1
ATOM 626 C C . ASN A 1 78 ? -3.917 -2.726 -12.838 1.00 95.81 78 ASN A C 1
ATOM 628 O O . ASN A 1 78 ? -3.333 -2.912 -11.770 1.00 95.81 78 ASN A O 1
ATOM 632 N N . ASP A 1 79 ? -4.770 -3.608 -13.358 1.00 96.94 79 ASP A N 1
ATOM 633 C CA . ASP A 1 79 ? -5.122 -4.854 -12.683 1.00 96.94 79 ASP A CA 1
ATOM 634 C C . ASP A 1 79 ? -3.944 -5.835 -12.742 1.00 96.94 79 ASP A C 1
ATOM 636 O O . ASP A 1 79 ? -3.631 -6.485 -11.745 1.00 96.94 79 ASP A O 1
ATOM 640 N N . GLU A 1 80 ? -3.211 -5.881 -13.860 1.00 97.12 80 GLU A N 1
ATOM 641 C CA . GLU A 1 80 ? -1.963 -6.635 -13.988 1.00 97.12 80 GLU A CA 1
ATOM 642 C C . GLU A 1 80 ? -0.900 -6.116 -13.013 1.00 97.12 80 GLU A C 1
ATOM 644 O O . GLU A 1 80 ? -0.271 -6.912 -12.307 1.00 97.12 80 GLU A O 1
ATOM 649 N N . PHE A 1 81 ? -0.699 -4.795 -12.933 1.00 97.44 81 PHE A N 1
ATOM 650 C CA . PHE A 1 81 ? 0.222 -4.201 -11.962 1.00 97.44 81 PHE A CA 1
ATOM 651 C C . PHE A 1 81 ? -0.163 -4.607 -10.538 1.00 97.44 81 PHE A C 1
ATOM 653 O O . PHE A 1 81 ? 0.672 -5.105 -9.782 1.00 97.44 81 PHE A O 1
ATOM 660 N N . HIS A 1 82 ? -1.441 -4.467 -10.184 1.00 96.75 82 HIS A N 1
ATOM 661 C CA . HIS A 1 82 ? -1.935 -4.774 -8.848 1.00 96.75 82 HIS A CA 1
ATOM 662 C C . HIS A 1 82 ? -1.832 -6.271 -8.516 1.00 96.75 82 HIS A C 1
ATOM 664 O O . HIS A 1 82 ? -1.470 -6.632 -7.394 1.00 96.75 82 HIS A O 1
ATOM 670 N N . ALA A 1 83 ? -2.085 -7.157 -9.483 1.00 97.62 83 ALA A N 1
ATOM 671 C CA . ALA A 1 83 ? -1.926 -8.599 -9.322 1.00 97.62 83 ALA A CA 1
ATOM 672 C C . ALA A 1 83 ? -0.462 -8.992 -9.070 1.00 97.62 83 ALA A C 1
ATOM 674 O O . ALA A 1 83 ? -0.190 -9.825 -8.207 1.00 97.62 83 ALA A O 1
ATOM 675 N N . ASN A 1 84 ? 0.489 -8.363 -9.768 1.00 9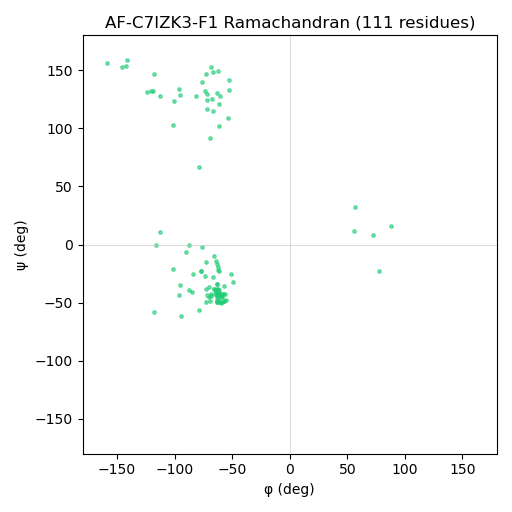7.50 84 ASN A N 1
ATOM 676 C CA . ASN A 1 84 ? 1.916 -8.614 -9.560 1.00 97.50 84 ASN A CA 1
ATOM 677 C C . ASN A 1 84 ? 2.418 -8.030 -8.233 1.00 97.50 84 ASN A C 1
ATOM 679 O O . ASN A 1 84 ? 3.166 -8.692 -7.513 1.00 97.50 84 ASN A O 1
ATOM 683 N N . VAL A 1 85 ? 2.002 -6.804 -7.904 1.00 97.31 85 VAL A N 1
ATOM 684 C CA . VAL A 1 85 ? 2.493 -6.074 -6.730 1.00 97.31 85 VAL A CA 1
ATOM 685 C C . VAL A 1 85 ? 1.837 -6.552 -5.444 1.00 97.31 85 VAL A C 1
ATOM 687 O O . VAL A 1 85 ? 2.546 -6.977 -4.533 1.00 97.31 85 VAL A O 1
ATOM 690 N N . HIS A 1 86 ? 0.507 -6.522 -5.376 1.00 96.50 86 HIS A N 1
ATOM 691 C CA . HIS A 1 86 ? -0.245 -6.871 -4.171 1.00 96.50 86 HIS A CA 1
ATOM 692 C C . HIS A 1 86 ? -0.724 -8.324 -4.156 1.00 96.50 86 HIS A C 1
ATOM 694 O O . HIS A 1 86 ? -0.736 -8.953 -3.102 1.00 96.50 86 HIS A O 1
ATOM 700 N N . GLY A 1 87 ? -1.082 -8.892 -5.312 1.00 96.69 87 GLY A N 1
ATOM 701 C CA . GLY A 1 87 ? -1.631 -10.254 -5.392 1.00 96.69 87 GLY A CA 1
ATOM 702 C C . GLY A 1 87 ? -0.665 -11.367 -4.964 1.00 96.69 87 GLY A C 1
ATOM 703 O O . GLY A 1 87 ? -1.101 -12.489 -4.722 1.00 96.69 87 GLY A O 1
ATOM 704 N N . THR A 1 88 ? 0.630 -11.067 -4.843 1.00 95.31 88 THR A N 1
ATOM 705 C CA . THR A 1 88 ? 1.683 -12.023 -4.456 1.00 95.31 88 THR A CA 1
ATOM 706 C C . THR A 1 88 ? 2.313 -11.721 -3.092 1.00 95.31 88 THR A C 1
ATOM 708 O O . THR A 1 88 ? 3.344 -12.299 -2.742 1.00 95.31 88 THR A O 1
ATOM 711 N N . LEU A 1 89 ? 1.725 -10.804 -2.314 1.00 98.06 89 LEU A N 1
ATOM 712 C CA . LEU A 1 89 ? 2.247 -10.444 -0.997 1.00 98.06 89 LEU A CA 1
ATOM 713 C C . LEU A 1 89 ? 2.131 -11.610 -0.003 1.00 98.06 89 LEU A C 1
ATOM 715 O O . LEU A 1 89 ? 1.184 -12.397 -0.074 1.00 98.06 89 LEU A O 1
ATOM 719 N N . PRO A 1 90 ? 3.068 -11.723 0.957 1.00 97.00 90 PRO A N 1
ATOM 720 C CA . PRO A 1 90 ? 3.081 -12.806 1.933 1.00 97.00 90 PRO A CA 1
ATOM 721 C C . PRO A 1 90 ? 2.065 -12.543 3.054 1.00 97.00 90 PRO A C 1
ATOM 723 O O . PRO A 1 90 ? 2.433 -12.322 4.206 1.00 97.00 90 PRO A O 1
ATOM 726 N N . TYR A 1 91 ? 0.772 -12.550 2.723 1.00 96.19 91 TYR A N 1
ATOM 727 C CA . TYR A 1 91 ? -0.303 -12.266 3.678 1.00 96.19 91 TYR A CA 1
ATOM 728 C C . TYR A 1 91 ? -0.399 -13.283 4.821 1.00 96.19 91 TYR A C 1
ATOM 730 O O . TYR A 1 91 ? -0.948 -12.955 5.868 1.00 96.19 91 TYR A O 1
ATOM 738 N N . ASP A 1 92 ? 0.210 -14.461 4.680 1.00 96.50 92 ASP A N 1
ATOM 739 C CA . ASP A 1 92 ? 0.354 -15.437 5.768 1.00 96.50 92 ASP A CA 1
ATOM 740 C C . ASP A 1 92 ? 1.191 -14.902 6.950 1.00 96.50 92 ASP A C 1
ATOM 742 O O . ASP A 1 92 ? 1.078 -15.408 8.067 1.00 96.50 92 ASP A O 1
ATOM 746 N N . ASN A 1 93 ? 1.997 -13.852 6.735 1.00 95.69 93 ASN A N 1
ATOM 747 C CA . ASN A 1 93 ? 2.712 -13.142 7.801 1.00 95.69 93 ASN A CA 1
ATOM 748 C C . ASN A 1 93 ? 1.780 -12.279 8.667 1.00 95.69 93 ASN A C 1
ATOM 750 O O . ASN A 1 93 ? 2.187 -11.803 9.729 1.00 95.69 93 ASN A O 1
ATOM 754 N N . LEU A 1 94 ? 0.555 -12.011 8.204 1.00 96.44 94 LEU A N 1
ATOM 755 C CA . LEU A 1 94 ? -0.428 -11.274 8.979 1.00 96.44 94 LEU A CA 1
ATOM 756 C C . LEU A 1 94 ? -1.096 -12.221 9.965 1.00 96.44 94 LEU A C 1
ATOM 758 O O . LEU A 1 94 ? -1.625 -13.279 9.619 1.00 96.44 94 LEU A O 1
ATOM 762 N N . HIS A 1 95 ? -1.090 -11.811 11.224 1.00 94.50 95 HIS A N 1
ATOM 763 C CA . HIS A 1 95 ? -1.675 -12.582 12.301 1.00 94.50 95 HIS A CA 1
ATOM 764 C C . HIS A 1 95 ? -2.808 -11.806 12.944 1.00 94.50 95 HIS A C 1
ATOM 766 O O . HIS A 1 95 ? -2.789 -10.580 13.042 1.00 94.50 95 HIS A O 1
ATOM 772 N N . PHE A 1 96 ? -3.810 -12.552 13.392 1.00 94.88 96 PHE A N 1
ATOM 773 C CA . PHE A 1 96 ? -4.920 -11.986 14.126 1.00 94.88 96 PHE A CA 1
ATOM 774 C C . PHE A 1 96 ? -4.431 -11.340 15.429 1.00 94.88 96 PHE A C 1
ATOM 776 O O . PHE A 1 96 ? -3.877 -12.026 16.288 1.00 94.88 96 PHE A O 1
ATOM 783 N N . ASP A 1 97 ? -4.690 -10.041 15.586 1.00 96.94 97 ASP A N 1
ATOM 784 C CA . ASP A 1 97 ? -4.409 -9.307 16.817 1.00 96.94 97 ASP A CA 1
ATOM 785 C C . ASP A 1 97 ? -5.706 -9.115 17.638 1.00 96.94 97 ASP A C 1
ATOM 787 O O . ASP A 1 97 ? -6.542 -8.256 17.315 1.00 96.94 97 ASP A O 1
ATOM 791 N N . PRO A 1 98 ? -5.912 -9.905 18.713 1.00 97.44 98 PRO A N 1
ATOM 792 C CA . PRO A 1 98 ? -7.101 -9.789 19.555 1.00 97.44 98 PRO A CA 1
ATOM 793 C C . PRO A 1 98 ? -7.164 -8.463 20.325 1.00 97.44 98 PRO A C 1
ATOM 795 O O . PRO A 1 98 ? -8.266 -7.997 20.640 1.00 97.44 98 PRO A O 1
ATOM 798 N N . VAL A 1 99 ? -6.017 -7.849 20.630 1.00 97.62 99 VAL A N 1
ATOM 799 C CA . VAL A 1 99 ? -5.941 -6.574 21.352 1.00 97.62 99 VAL A CA 1
ATOM 800 C C . VAL A 1 99 ? -6.387 -5.448 20.429 1.00 97.62 99 VAL A C 1
ATOM 802 O O . VAL A 1 99 ? -7.296 -4.697 20.792 1.00 97.62 99 VAL A O 1
ATOM 805 N N . LEU A 1 100 ? -5.841 -5.387 19.210 1.00 97.19 100 LEU A N 1
ATOM 806 C CA . LEU A 1 100 ? -6.256 -4.416 18.197 1.00 97.19 100 LEU A CA 1
ATOM 807 C C . LEU A 1 100 ? -7.745 -4.554 17.868 1.00 97.19 100 LEU A C 1
ATOM 809 O O . LEU A 1 100 ? -8.465 -3.555 17.844 1.00 97.19 100 LEU A O 1
ATOM 813 N N . ARG A 1 101 ? -8.248 -5.784 17.682 1.00 97.31 101 ARG A N 1
ATOM 814 C CA . ARG A 1 101 ? -9.683 -6.011 17.450 1.00 97.31 101 ARG A CA 1
ATOM 815 C C . ARG A 1 101 ? -10.529 -5.439 18.584 1.00 97.31 101 ARG A C 1
ATOM 817 O O . ARG A 1 101 ? -11.516 -4.754 18.323 1.00 97.31 101 ARG A O 1
ATOM 824 N N . THR A 1 102 ? -10.173 -5.741 19.829 1.00 98.12 102 THR A N 1
ATOM 825 C CA . THR A 1 102 ? -10.931 -5.286 21.002 1.00 98.12 102 THR A CA 1
ATOM 826 C C . THR A 1 102 ? -10.914 -3.762 21.109 1.00 98.12 102 THR A C 1
ATOM 828 O O . THR A 1 102 ? -11.956 -3.159 21.362 1.00 98.12 102 THR A O 1
ATOM 831 N N . LEU A 1 103 ? -9.765 -3.133 20.842 1.00 97.12 103 LEU A N 1
ATOM 832 C CA . LEU A 1 103 ? -9.625 -1.680 20.796 1.00 97.12 103 LEU A CA 1
ATOM 833 C C . LEU A 1 103 ? -10.511 -1.058 19.708 1.00 97.12 103 LEU A C 1
ATOM 835 O O . LEU A 1 103 ? -11.277 -0.141 19.983 1.00 97.12 103 LEU A O 1
ATOM 839 N N . LEU A 1 104 ? -10.464 -1.575 18.480 1.00 96.81 104 LEU A N 1
ATOM 840 C CA . LEU A 1 104 ? -11.293 -1.059 17.389 1.00 96.81 104 LEU A CA 1
ATOM 841 C C . LEU A 1 104 ? -12.791 -1.244 17.674 1.00 96.81 104 LEU A C 1
ATOM 843 O O . LEU A 1 104 ? -13.593 -0.391 17.302 1.00 96.81 104 LEU A O 1
ATOM 847 N N . LEU A 1 105 ? -13.195 -2.319 18.354 1.00 96.44 105 LEU A N 1
ATOM 848 C CA . LEU A 1 105 ? -14.594 -2.543 18.736 1.00 96.44 105 LEU A CA 1
ATOM 849 C C . LEU A 1 105 ? -15.066 -1.641 19.885 1.00 96.44 105 LEU A C 1
ATOM 851 O O . LEU A 1 105 ? -16.257 -1.345 19.945 1.00 96.44 105 LEU A O 1
ATOM 855 N N . SER A 1 106 ? -14.173 -1.193 20.773 1.00 96.56 106 SER A N 1
ATOM 856 C CA . SER A 1 106 ? -14.542 -0.328 21.905 1.00 96.56 106 SER A CA 1
ATOM 857 C C . SER A 1 106 ? -14.788 1.128 21.501 1.00 96.56 106 SER A C 1
ATOM 859 O O . SER A 1 106 ? -15.503 1.854 22.190 1.00 96.56 106 SER A O 1
ATOM 861 N N . ILE A 1 107 ? -14.228 1.555 20.369 1.00 95.38 107 ILE A N 1
ATOM 862 C CA . ILE A 1 107 ? -14.439 2.885 19.796 1.00 95.38 107 ILE A CA 1
ATOM 863 C C . ILE A 1 107 ? -15.903 2.994 19.318 1.00 95.38 107 ILE A C 1
ATOM 865 O O . ILE A 1 107 ? -16.329 2.170 18.516 1.00 95.38 107 ILE A O 1
ATOM 869 N N . PRO A 1 108 ? -16.709 3.979 19.743 1.00 94.94 108 PRO A N 1
ATOM 870 C CA . PRO A 1 108 ? -18.107 4.086 19.304 1.00 94.94 108 PRO A CA 1
ATOM 871 C C . PRO A 1 108 ? -18.276 4.652 17.883 1.00 94.94 108 PRO A C 1
ATOM 873 O O . PRO A 1 108 ? -19.295 4.410 17.240 1.00 94.94 108 PRO A O 1
ATOM 876 N N . GLN A 1 109 ? -17.291 5.395 17.374 1.00 95.75 109 GLN A N 1
ATOM 877 C CA . GLN A 1 109 ? -17.334 6.018 16.051 1.00 95.75 109 GLN A CA 1
ATOM 878 C C . GLN A 1 109 ? -17.286 4.977 14.928 1.00 95.75 109 GLN A C 1
ATOM 880 O O . GLN A 1 109 ? -16.693 3.896 15.064 1.00 95.75 109 GLN A O 1
ATOM 885 N N . ARG A 1 110 ? -17.862 5.332 13.774 1.00 95.94 110 ARG A N 1
ATOM 886 C CA . ARG A 1 110 ? -17.716 4.547 12.544 1.00 95.94 110 ARG A CA 1
ATOM 887 C C . ARG A 1 110 ? -16.245 4.532 12.122 1.00 95.94 110 ARG A C 1
ATOM 889 O O . ARG A 1 110 ? -15.634 5.591 12.030 1.00 95.94 110 ARG A O 1
ATOM 896 N N . LYS A 1 111 ? -15.689 3.355 11.834 1.00 96.38 111 LYS A N 1
ATOM 897 C CA . LYS A 1 111 ? -14.334 3.218 11.282 1.00 96.38 111 LYS A CA 1
ATOM 898 C C . LYS A 1 111 ? -14.417 3.087 9.774 1.00 96.38 111 LYS A C 1
ATOM 900 O O . LYS A 1 111 ? -15.257 2.340 9.272 1.00 96.38 111 LYS A O 1
ATOM 905 N N . ILE A 1 112 ? -13.567 3.829 9.088 1.00 96.94 112 ILE A N 1
ATOM 906 C CA . ILE A 1 112 ? -13.331 3.727 7.655 1.00 96.94 112 ILE A CA 1
ATOM 907 C C . ILE A 1 112 ? -11.861 3.355 7.506 1.00 96.94 112 ILE A C 1
ATOM 909 O O . ILE A 1 112 ? -11.020 3.943 8.184 1.00 96.94 112 ILE A O 1
ATOM 913 N N . VAL A 1 113 ? -11.601 2.355 6.674 1.00 94.19 113 VAL A N 1
ATOM 914 C CA . VAL A 1 113 ? -10.269 1.922 6.254 1.00 94.19 113 VAL A CA 1
ATOM 915 C C . VAL A 1 113 ? -10.226 2.093 4.748 1.00 94.19 113 VAL A C 1
ATOM 917 O O . VAL A 1 113 ? -11.224 1.661 4.122 1.00 94.19 113 VAL A O 1
#

Foldseek 3Di:
DDDPPPPPPDQEDEFDDPCTLFNVVLCQVVQLLVLLLVCCCPVVVDDSVCSVVLQVVQCVPPVGSVRSCVVVPDDDDPVVSCCSRVVPGPCVSDDDDPVSVVVVVVDPHHYDD